Protein AF-A0A180GMS5-F1 (afdb_monomer)

Secondary structure (DSSP, 8-state):
-PPPHHHHHHHHHHHHHHHHHHHHS-GGGHHHHHTSSSHHHHHHHHHHHHHHTSHHHHHHHHHHHHT--PPTTS-HHHHHHHHHHHHHHHHHHHTT-GGG---HHHHHHHHHHHTTT-GGGHHHHHHGGG-SS--HHHHHHHHHHHHHHHHHHHHHHHHT-----

Organism: Puccinia triticina (isolate 1-1 / race 1 (BBBD)) (NCBI:txid630390)

pLDDT: mean 81.75, std 14.52, range [41.09, 96.56]

Radius of gyration: 25.13 Å; Cα contacts (8 Å, |Δi|>4): 110; chains: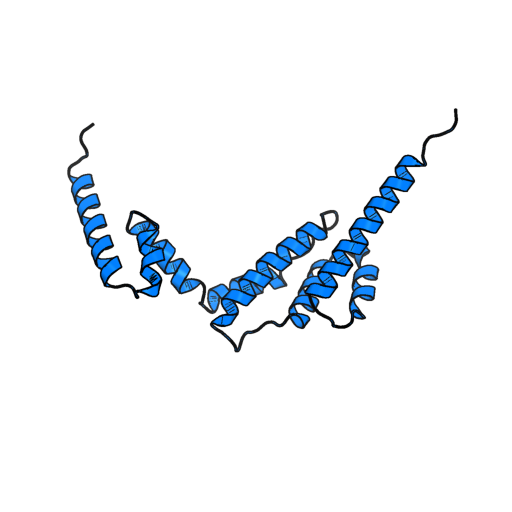 1; bounding box: 62×48×61 Å

Mean predicted aligned error: 11.85 Å

Solvent-accessible surface area (backbone atoms only — not comparable to full-atom values): 9535 Å² total; per-residue (Å²): 135,81,82,53,75,65,55,58,54,49,51,52,50,40,53,55,51,36,57,52,47,68,72,71,52,58,77,90,47,46,70,51,42,69,74,44,98,46,46,70,61,21,53,51,46,42,51,47,64,68,38,52,66,31,71,65,48,44,47,53,40,48,50,52,50,70,66,44,63,62,59,84,94,57,62,65,60,59,49,50,52,51,48,51,53,45,49,52,55,38,55,63,35,28,70,83,36,73,92,68,62,77,56,49,46,59,46,27,53,42,57,58,55,19,42,72,85,38,74,89,47,49,66,60,56,56,63,57,68,75,40,83,72,64,26,32,70,56,50,53,52,52,57,46,53,56,52,58,54,50,55,53,52,54,53,53,59,62,67,71,69,67,81,94,124

Structure (mmCIF, N/CA/C/O backbone):
data_AF-A0A180GMS5-F1
#
_entry.id   AF-A0A180GMS5-F1
#
loop_
_atom_site.group_PDB
_atom_site.id
_atom_site.type_symbol
_atom_site.label_atom_id
_atom_site.label_alt_id
_atom_site.label_comp_id
_atom_site.label_asym_id
_atom_site.label_entity_id
_atom_site.label_seq_id
_atom_site.pdbx_PDB_ins_code
_atom_site.Cartn_x
_atom_site.Cartn_y
_atom_site.Cartn_z
_atom_site.occupancy
_atom_site.B_iso_or_equiv
_atom_site.auth_seq_id
_atom_site.auth_comp_id
_atom_site.auth_asym_id
_atom_site.auth_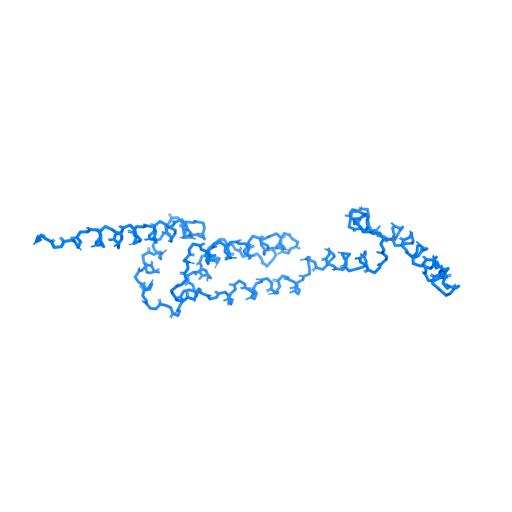atom_id
_atom_site.pdbx_PDB_model_num
ATOM 1 N N . MET A 1 1 ? 11.652 31.826 -34.706 1.00 43.84 1 MET A N 1
ATOM 2 C CA . MET A 1 1 ? 12.865 31.531 -33.908 1.00 43.84 1 MET A CA 1
ATOM 3 C C . MET A 1 1 ? 13.483 30.261 -34.466 1.00 43.84 1 MET A C 1
ATOM 5 O O . MET A 1 1 ? 12.765 29.282 -34.605 1.00 43.84 1 MET A O 1
ATOM 9 N N . ALA A 1 2 ? 14.742 30.302 -34.907 1.00 51.62 2 ALA A N 1
ATOM 10 C CA . ALA A 1 2 ? 15.414 29.146 -35.498 1.00 51.62 2 ALA A CA 1
ATOM 11 C C . ALA A 1 2 ? 16.088 28.316 -34.395 1.00 51.62 2 ALA A C 1
ATOM 13 O O . ALA A 1 2 ? 16.938 28.848 -33.683 1.00 51.62 2 ALA A O 1
ATOM 14 N N . ASP A 1 3 ? 15.718 27.038 -34.271 1.00 55.38 3 ASP A N 1
ATOM 15 C CA . ASP A 1 3 ? 16.376 26.085 -33.363 1.00 55.38 3 ASP A CA 1
ATOM 16 C C . ASP A 1 3 ? 17.888 26.058 -33.626 1.00 55.38 3 ASP A C 1
ATOM 18 O O . ASP A 1 3 ? 18.340 25.833 -34.759 1.00 55.38 3 ASP A O 1
ATOM 22 N N . LEU A 1 4 ? 18.673 26.263 -32.567 1.00 59.66 4 LEU A N 1
ATOM 23 C CA . LEU A 1 4 ? 20.132 26.293 -32.619 1.00 59.66 4 LEU A CA 1
ATOM 24 C C . LEU A 1 4 ? 20.685 24.929 -33.094 1.00 59.66 4 LEU A C 1
ATOM 26 O O . LEU A 1 4 ? 20.179 23.878 -32.696 1.00 59.66 4 LEU A O 1
ATOM 30 N N . PRO A 1 5 ? 21.779 24.882 -33.880 1.00 68.75 5 PRO A N 1
ATOM 31 C CA . PRO A 1 5 ? 22.338 23.640 -34.443 1.00 68.75 5 PRO A CA 1
ATOM 32 C C . PRO A 1 5 ? 22.627 22.532 -33.416 1.00 68.75 5 PRO A C 1
ATOM 34 O O . PRO A 1 5 ? 22.549 21.340 -33.724 1.00 68.75 5 PRO A O 1
ATOM 37 N N . LYS A 1 6 ? 22.950 22.921 -32.177 1.00 68.00 6 LYS A N 1
ATOM 38 C CA . LYS A 1 6 ? 23.173 21.995 -31.060 1.00 68.00 6 LYS A CA 1
ATOM 39 C C . LYS A 1 6 ? 21.883 21.271 -30.667 1.00 68.00 6 LYS A C 1
ATOM 41 O O . LYS A 1 6 ? 21.914 20.060 -30.477 1.00 68.00 6 LYS A O 1
ATOM 46 N N . GLU A 1 7 ? 20.759 21.975 -30.630 1.00 72.12 7 GLU A N 1
ATOM 47 C CA . GLU A 1 7 ? 19.451 21.435 -30.257 1.00 72.12 7 GLU A CA 1
ATOM 48 C C . GLU A 1 7 ? 18.978 20.360 -31.242 1.00 72.12 7 GLU A C 1
ATOM 50 O O . GLU A 1 7 ? 18.613 19.258 -30.835 1.00 72.12 7 GLU A O 1
ATOM 55 N N . LYS A 1 8 ? 19.124 20.604 -32.552 1.00 75.44 8 LYS A N 1
ATOM 56 C CA . LYS A 1 8 ? 18.831 19.601 -33.593 1.00 75.44 8 LYS A CA 1
ATOM 57 C C . LYS A 1 8 ? 19.686 18.338 -33.448 1.00 75.44 8 LYS A C 1
ATOM 59 O O . LYS A 1 8 ? 19.183 17.224 -33.602 1.00 75.44 8 LYS A O 1
ATOM 64 N N . LYS A 1 9 ? 20.975 18.490 -33.119 1.00 79.56 9 LYS A N 1
ATOM 65 C CA . LYS A 1 9 ? 21.890 17.358 -32.885 1.00 79.56 9 LYS A CA 1
ATOM 66 C C . LYS A 1 9 ? 21.484 16.550 -31.648 1.00 79.56 9 LYS A C 1
ATOM 68 O O . LYS A 1 9 ? 21.545 15.322 -31.687 1.00 79.56 9 LYS A O 1
ATOM 73 N N . PHE A 1 10 ? 21.051 17.219 -30.579 1.00 76.19 10 PHE A N 1
ATOM 74 C CA . PHE A 1 10 ? 20.542 16.570 -29.368 1.00 76.19 10 PHE A CA 1
ATOM 75 C C . PHE A 1 10 ? 19.214 15.842 -29.605 1.00 76.19 10 PHE A C 1
ATOM 77 O O . PHE A 1 10 ? 19.091 14.683 -29.207 1.00 76.19 10 PHE A O 1
ATOM 84 N N . ARG A 1 11 ? 18.259 16.448 -30.324 1.00 77.69 11 ARG A N 1
ATOM 85 C CA . ARG A 1 11 ? 16.991 15.791 -30.689 1.00 77.69 11 ARG A CA 1
ATOM 86 C C . ARG A 1 11 ? 17.221 14.533 -31.529 1.00 77.69 11 ARG A C 1
ATOM 88 O O . ARG A 1 11 ? 16.668 13.485 -31.216 1.00 77.69 11 ARG A O 1
ATOM 95 N N . LYS A 1 12 ? 18.115 14.596 -32.526 1.00 81.94 12 LYS A N 1
ATOM 96 C CA . LYS A 1 12 ? 18.482 13.425 -33.343 1.00 81.94 12 LYS A CA 1
ATOM 97 C C . LYS A 1 12 ? 19.108 12.303 -32.509 1.00 81.94 12 LYS A C 1
ATOM 99 O O . LYS A 1 12 ? 18.745 11.147 -32.681 1.00 81.94 12 LYS A O 1
ATOM 104 N N . LYS A 1 13 ? 20.027 12.631 -31.591 1.00 82.25 13 LYS A N 1
ATOM 105 C CA . LYS A 1 13 ? 20.600 11.633 -30.672 1.00 82.25 13 LYS A CA 1
ATOM 106 C C . LYS A 1 13 ? 19.522 10.990 -29.799 1.00 82.25 13 LYS A C 1
ATOM 108 O O . LYS A 1 13 ? 19.498 9.776 -29.700 1.00 82.25 13 LYS A O 1
ATOM 113 N N . THR A 1 14 ? 18.626 11.793 -29.232 1.00 78.31 14 THR A N 1
ATOM 114 C CA . THR A 1 14 ? 17.530 11.318 -28.371 1.00 78.31 14 THR A CA 1
ATOM 115 C C . THR A 1 14 ? 16.603 10.362 -29.118 1.00 78.31 14 THR A C 1
ATOM 117 O O . THR A 1 14 ? 16.304 9.289 -28.607 1.00 78.31 14 THR A O 1
ATOM 120 N N . SER A 1 15 ? 16.212 10.713 -30.346 1.00 80.00 15 SER A N 1
ATOM 121 C CA . SER A 1 15 ? 15.394 9.853 -31.207 1.00 80.00 15 SER A CA 1
ATOM 122 C C . SER A 1 15 ? 16.100 8.534 -31.535 1.00 80.00 15 SER A C 1
ATOM 124 O O . SER A 1 15 ? 15.499 7.478 -31.375 1.00 80.00 15 SER A O 1
ATOM 126 N N . ASN A 1 16 ? 17.388 8.569 -31.893 1.00 83.31 16 ASN A N 1
ATOM 127 C CA . ASN A 1 16 ? 18.154 7.349 -32.161 1.00 83.31 16 ASN A CA 1
ATOM 128 C C . ASN A 1 16 ? 18.260 6.438 -30.927 1.00 83.31 16 ASN A C 1
ATOM 130 O O . ASN A 1 16 ? 18.119 5.224 -31.049 1.00 83.31 16 ASN A O 1
ATOM 134 N N . THR A 1 17 ? 18.524 7.002 -29.743 1.00 83.44 17 THR A N 1
ATOM 135 C CA . THR A 1 17 ? 18.607 6.214 -28.506 1.00 83.44 17 THR A CA 1
ATOM 136 C C . THR A 1 17 ? 17.250 5.622 -28.130 1.00 83.44 17 THR A C 1
ATOM 138 O O . THR A 1 17 ? 17.198 4.492 -27.663 1.00 83.44 17 THR A O 1
ATOM 141 N N . TYR A 1 18 ? 16.156 6.349 -28.370 1.00 77.50 18 TYR A N 1
ATOM 142 C CA . TYR A 1 18 ? 14.800 5.858 -28.133 1.00 77.50 18 TYR A CA 1
ATOM 143 C C . TYR A 1 18 ? 14.471 4.643 -29.014 1.00 77.50 18 TYR A C 1
ATOM 145 O O . TYR A 1 18 ? 14.039 3.618 -28.501 1.00 77.50 18 TYR A O 1
ATOM 153 N N . THR A 1 19 ? 14.797 4.692 -30.309 1.00 80.44 19 THR A N 1
ATOM 154 C CA . THR A 1 19 ? 14.633 3.537 -31.209 1.00 80.44 19 THR A CA 1
ATOM 155 C C . THR A 1 19 ? 15.483 2.338 -30.781 1.00 80.44 19 THR A C 1
ATOM 157 O O . THR A 1 19 ? 15.028 1.202 -30.843 1.00 80.44 19 THR A O 1
ATOM 160 N N . LEU A 1 20 ? 16.720 2.561 -30.319 1.00 83.94 20 LEU A N 1
ATOM 161 C CA . LEU A 1 20 ? 17.550 1.475 -29.783 1.00 83.94 20 LEU A CA 1
ATOM 162 C C . LEU A 1 20 ? 16.966 0.886 -28.493 1.00 83.94 20 LEU A C 1
ATOM 164 O O . LEU A 1 20 ? 17.026 -0.323 -28.301 1.00 83.94 20 LEU A O 1
ATOM 168 N N . LEU A 1 21 ? 16.385 1.721 -27.630 1.00 81.38 21 LEU A N 1
ATOM 169 C CA . LEU A 1 21 ? 15.734 1.277 -26.401 1.00 81.38 21 LEU A CA 1
ATOM 170 C C . LEU A 1 21 ? 14.554 0.344 -26.703 1.00 81.38 21 LEU A C 1
ATOM 172 O O . LEU A 1 21 ? 14.486 -0.730 -26.114 1.00 81.38 21 LEU A O 1
ATOM 176 N N . GLU A 1 22 ? 13.687 0.702 -27.657 1.00 77.69 22 GLU A N 1
ATOM 177 C CA . GLU A 1 22 ? 12.570 -0.150 -28.102 1.00 77.69 22 GLU A CA 1
ATOM 178 C C . GLU A 1 22 ? 13.039 -1.526 -28.601 1.00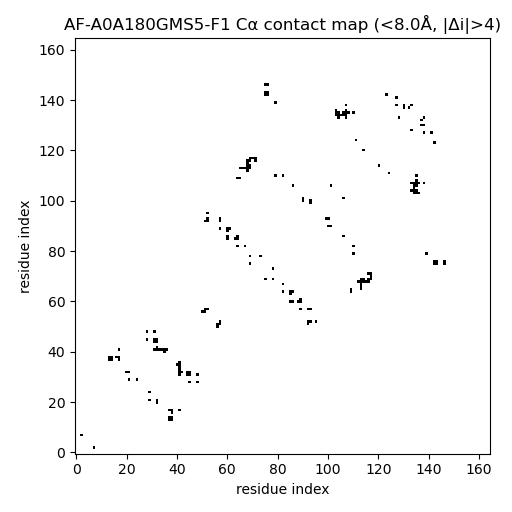 77.69 22 GLU A C 1
ATOM 180 O O . GLU A 1 22 ? 12.375 -2.528 -28.357 1.00 77.69 22 GLU A O 1
ATOM 185 N N . LEU A 1 23 ? 14.204 -1.601 -29.252 1.00 82.88 23 LEU A N 1
ATOM 186 C CA . LEU A 1 23 ? 14.769 -2.864 -29.745 1.00 82.88 23 LEU A CA 1
ATOM 187 C C . LEU A 1 23 ? 15.410 -3.726 -28.648 1.00 82.88 23 LEU A C 1
ATOM 189 O O . LEU A 1 23 ? 15.582 -4.928 -28.843 1.00 82.88 23 LEU A O 1
ATOM 193 N N . CYS A 1 24 ? 15.808 -3.126 -27.523 1.00 82.44 24 CYS A N 1
ATOM 194 C CA . CYS A 1 24 ? 16.555 -3.807 -26.464 1.00 82.44 24 CYS A CA 1
ATOM 195 C C . CYS A 1 24 ? 15.697 -4.251 -25.272 1.00 82.44 24 CYS A C 1
ATOM 197 O O . CYS A 1 24 ? 16.163 -5.068 -24.477 1.00 82.44 24 CYS A O 1
ATOM 199 N N . VAL A 1 25 ? 14.486 -3.717 -25.105 1.00 84.69 25 VAL A N 1
ATOM 200 C CA . VAL A 1 25 ? 13.593 -4.105 -24.001 1.00 84.69 25 VAL A CA 1
ATOM 201 C C . VAL A 1 25 ? 12.786 -5.364 -24.340 1.00 84.69 25 VAL A C 1
ATOM 203 O O . VAL A 1 25 ? 12.505 -5.644 -25.505 1.00 84.69 25 VAL A O 1
ATOM 206 N N . SER A 1 26 ? 12.408 -6.135 -23.312 1.00 83.38 26 SER A N 1
ATOM 207 C CA . SER A 1 26 ? 11.474 -7.261 -23.477 1.00 83.38 26 SER A CA 1
ATOM 208 C C . SER A 1 26 ? 10.135 -6.767 -24.030 1.00 83.38 26 SER A C 1
ATOM 210 O O . SER A 1 26 ? 9.717 -5.651 -23.714 1.00 83.38 26 SER A O 1
ATOM 212 N N . ALA A 1 27 ? 9.438 -7.614 -24.791 1.00 85.38 27 ALA A N 1
ATOM 213 C CA . ALA A 1 27 ? 8.149 -7.274 -25.393 1.00 85.38 27 ALA A CA 1
ATOM 214 C C . ALA A 1 27 ? 7.107 -6.807 -24.363 1.00 85.38 27 ALA A C 1
ATOM 216 O O . ALA A 1 27 ? 6.331 -5.891 -24.633 1.00 85.38 27 ALA A O 1
ATOM 217 N N . ASP A 1 28 ? 7.160 -7.359 -23.151 1.00 83.81 28 ASP A N 1
ATOM 218 C CA . ASP A 1 28 ? 6.266 -7.001 -22.044 1.00 83.81 28 ASP A CA 1
ATOM 219 C C . ASP A 1 28 ? 6.446 -5.546 -21.564 1.00 83.81 28 ASP A C 1
ATOM 221 O O . ASP A 1 28 ? 5.572 -4.992 -20.900 1.00 83.81 28 ASP A O 1
ATOM 225 N N . LEU A 1 29 ? 7.569 -4.904 -21.908 1.00 86.56 29 LEU A N 1
ATOM 226 C CA . LEU A 1 29 ? 7.894 -3.522 -21.545 1.00 86.56 29 LEU A CA 1
ATOM 227 C C . LEU A 1 29 ? 7.694 -2.531 -22.702 1.00 86.56 29 LEU A C 1
ATOM 229 O O . LEU A 1 29 ? 7.842 -1.327 -22.491 1.00 86.56 29 LEU A O 1
ATOM 233 N N . TYR A 1 30 ? 7.313 -2.988 -23.903 1.00 88.56 30 TYR A N 1
ATOM 234 C CA . TYR A 1 30 ? 6.991 -2.089 -25.020 1.00 88.56 30 TYR A CA 1
ATOM 235 C C . TYR A 1 30 ? 5.916 -1.054 -24.670 1.00 88.56 30 TYR A C 1
ATOM 237 O O . TYR A 1 30 ? 6.146 0.121 -24.963 1.00 88.56 30 TYR A O 1
ATOM 245 N N . PRO A 1 31 ? 4.809 -1.407 -23.980 1.00 89.56 31 PRO A N 1
ATOM 246 C CA . PRO A 1 31 ? 3.806 -0.414 -23.600 1.00 89.56 31 PRO A CA 1
ATOM 247 C C . PRO A 1 31 ? 4.365 0.694 -22.697 1.00 89.56 31 PRO A C 1
ATOM 249 O O . PRO A 1 31 ? 3.932 1.837 -22.799 1.00 89.56 31 PRO A O 1
ATOM 252 N N . VAL A 1 32 ? 5.346 0.374 -21.842 1.00 87.44 32 VAL A N 1
ATOM 253 C CA . VAL A 1 32 ? 5.993 1.338 -20.934 1.00 87.44 32 VAL A CA 1
ATOM 254 C C . VAL A 1 32 ? 6.835 2.339 -21.724 1.00 87.44 32 VAL A C 1
ATOM 256 O O . VAL A 1 32 ? 6.751 3.539 -21.489 1.00 87.44 32 VAL A O 1
ATOM 259 N N . VAL A 1 33 ? 7.617 1.863 -22.697 1.00 87.19 33 VAL A N 1
ATOM 260 C CA . VAL A 1 33 ? 8.463 2.734 -23.532 1.00 87.19 33 VAL A CA 1
ATOM 261 C C . VAL A 1 33 ? 7.617 3.610 -24.454 1.00 87.19 33 VAL A C 1
ATOM 263 O O . VAL A 1 33 ? 7.872 4.809 -24.563 1.00 87.19 33 VAL A O 1
ATOM 266 N N . GLN A 1 34 ? 6.589 3.030 -25.078 1.00 88.19 34 GLN A N 1
ATOM 267 C CA . GLN A 1 34 ? 5.738 3.691 -26.075 1.00 88.19 34 GLN A CA 1
ATOM 268 C C . GLN A 1 34 ? 4.767 4.724 -25.482 1.00 88.19 34 GLN A C 1
ATOM 270 O O . GLN A 1 34 ? 4.228 5.548 -26.220 1.00 88.19 34 GLN A O 1
ATOM 275 N N . ALA A 1 35 ? 4.544 4.713 -24.164 1.00 90.19 35 ALA A N 1
ATOM 276 C CA . ALA A 1 35 ? 3.671 5.672 -23.485 1.00 90.19 35 ALA A CA 1
ATOM 277 C C . ALA A 1 35 ? 4.215 7.114 -23.489 1.00 90.19 35 ALA A C 1
ATOM 279 O O . ALA A 1 35 ? 3.460 8.063 -23.270 1.00 90.19 35 ALA A O 1
ATOM 280 N N . VAL A 1 36 ? 5.513 7.297 -23.750 1.00 89.69 36 VAL A N 1
ATOM 281 C CA . VAL A 1 36 ? 6.200 8.593 -23.692 1.00 89.69 36 VAL A CA 1
ATOM 282 C C . VAL A 1 36 ? 7.035 8.836 -24.945 1.00 89.69 36 VAL A C 1
ATOM 284 O O . VAL A 1 36 ? 7.546 7.914 -25.563 1.00 89.69 36 VAL A O 1
ATOM 287 N N . ASN A 1 37 ? 7.212 10.101 -25.329 1.00 85.25 37 ASN A N 1
ATOM 288 C CA . ASN A 1 37 ? 7.832 10.483 -26.606 1.00 85.25 37 ASN A CA 1
ATOM 289 C C . ASN A 1 37 ? 9.322 10.861 -26.507 1.00 85.25 37 ASN A C 1
ATOM 291 O O . ASN A 1 37 ? 9.886 11.423 -27.452 1.00 85.25 37 ASN A O 1
ATOM 295 N N . ASN A 1 38 ? 9.964 10.618 -25.362 1.00 84.19 38 ASN A N 1
ATOM 296 C CA . ASN A 1 38 ? 11.365 10.958 -25.156 1.00 84.19 38 ASN A CA 1
ATOM 297 C C . ASN A 1 38 ? 12.106 9.898 -24.333 1.00 84.19 38 ASN A C 1
ATOM 299 O O . ASN A 1 38 ? 11.543 9.224 -23.475 1.00 84.19 38 ASN A O 1
ATOM 303 N N . PHE A 1 39 ? 13.409 9.786 -24.591 1.00 81.12 39 PHE A N 1
ATOM 304 C CA . PHE A 1 39 ? 14.273 8.774 -23.983 1.00 81.12 39 PHE A CA 1
ATOM 305 C C . PHE A 1 39 ? 14.403 8.902 -22.458 1.00 81.12 39 PHE A C 1
ATOM 307 O O . PHE A 1 39 ? 14.475 7.893 -21.765 1.00 81.12 39 PHE A O 1
ATOM 314 N N . SER A 1 40 ? 14.451 10.130 -21.931 1.00 84.19 40 SER A N 1
ATOM 315 C CA . SER A 1 40 ? 14.634 10.359 -20.493 1.00 84.19 40 SER A CA 1
ATOM 316 C C . SER A 1 40 ? 13.459 9.806 -19.696 1.00 84.19 40 SER A C 1
ATOM 318 O O . SER A 1 40 ? 13.667 9.096 -18.715 1.00 84.19 40 SER A O 1
ATOM 320 N N . ASP A 1 41 ? 12.236 10.127 -20.107 1.00 87.44 41 ASP A N 1
ATOM 321 C CA . ASP A 1 41 ? 11.044 9.664 -19.402 1.00 87.44 41 ASP A CA 1
ATOM 322 C C . ASP A 1 41 ? 10.816 8.166 -19.633 1.00 87.44 41 ASP A C 1
ATOM 324 O O . ASP A 1 41 ? 10.550 7.458 -18.669 1.00 87.44 41 ASP A O 1
ATOM 328 N N . ALA A 1 42 ? 11.110 7.640 -20.831 1.00 88.06 42 ALA A N 1
ATOM 329 C CA . ALA A 1 42 ? 11.053 6.196 -21.085 1.00 88.06 42 ALA A CA 1
ATOM 330 C C . ALA A 1 42 ? 11.979 5.406 -20.150 1.00 88.06 42 ALA A C 1
ATOM 332 O O . ALA A 1 42 ? 11.600 4.366 -19.619 1.00 88.06 42 ALA A O 1
ATOM 333 N N . MET A 1 43 ? 13.191 5.911 -19.903 1.00 87.56 43 MET A N 1
ATOM 334 C CA . MET A 1 43 ? 14.124 5.292 -18.960 1.00 87.56 43 MET A CA 1
ATOM 335 C C . MET A 1 43 ? 13.635 5.362 -17.509 1.00 87.56 43 MET A C 1
ATOM 337 O O . MET A 1 43 ? 13.854 4.410 -16.760 1.00 87.56 43 MET A O 1
ATOM 341 N N . LYS A 1 44 ? 12.980 6.457 -17.095 1.00 86.75 44 LYS A N 1
ATOM 342 C CA . LYS A 1 44 ? 12.386 6.563 -15.750 1.00 86.75 44 LYS A CA 1
ATOM 343 C C . LYS A 1 44 ? 11.239 5.574 -15.579 1.00 86.75 44 LYS A C 1
ATOM 345 O O . LYS A 1 44 ? 11.203 4.869 -14.574 1.00 86.75 44 LYS A O 1
ATOM 350 N N . ASP A 1 45 ? 10.356 5.494 -16.566 1.00 88.50 45 ASP A N 1
ATOM 351 C CA . ASP A 1 45 ? 9.174 4.639 -16.519 1.00 88.50 45 ASP A CA 1
ATOM 352 C C . ASP A 1 45 ? 9.566 3.160 -16.585 1.00 88.50 45 ASP A C 1
ATOM 354 O O . ASP A 1 45 ? 9.041 2.348 -15.826 1.00 88.50 45 ASP A O 1
ATOM 358 N N . LEU A 1 46 ? 10.577 2.808 -17.388 1.00 87.38 46 LEU A N 1
ATOM 359 C CA . LEU A 1 46 ? 11.189 1.476 -17.371 1.00 87.38 46 LEU A CA 1
ATOM 360 C C . LEU A 1 46 ? 11.818 1.145 -16.020 1.00 87.38 46 LEU A C 1
ATOM 362 O O . LEU A 1 46 ? 11.613 0.052 -15.501 1.00 87.38 46 LEU A O 1
ATOM 366 N N . ALA A 1 47 ? 12.591 2.066 -15.440 1.00 83.00 47 ALA A N 1
ATOM 367 C CA . ALA A 1 47 ? 13.192 1.849 -14.128 1.00 83.00 47 ALA A CA 1
ATOM 368 C C . ALA A 1 47 ? 12.119 1.647 -13.047 1.00 83.00 47 ALA A C 1
ATOM 370 O O . ALA A 1 47 ? 12.289 0.801 -12.170 1.00 83.00 47 ALA A O 1
ATOM 371 N N . ALA A 1 48 ? 11.002 2.376 -13.132 1.00 81.94 48 ALA A N 1
ATOM 372 C CA . ALA A 1 48 ? 9.854 2.189 -12.257 1.00 81.94 48 ALA A CA 1
ATOM 373 C C . ALA A 1 48 ? 9.190 0.821 -12.479 1.00 81.94 48 ALA A C 1
ATOM 375 O O . ALA A 1 48 ? 9.042 0.065 -11.523 1.00 81.94 48 ALA A O 1
ATOM 376 N N . ALA A 1 49 ? 8.872 0.462 -13.725 1.00 82.38 49 ALA A N 1
ATOM 377 C CA . ALA A 1 49 ? 8.225 -0.803 -14.071 1.00 82.38 49 ALA A CA 1
ATOM 378 C C . ALA A 1 49 ? 9.072 -2.025 -13.674 1.00 82.38 49 ALA A C 1
ATOM 380 O O . ALA A 1 49 ? 8.572 -2.957 -13.048 1.00 82.38 49 ALA A O 1
ATOM 381 N N . CYS A 1 50 ? 10.375 -1.998 -13.965 1.00 80.00 50 CYS A N 1
ATOM 382 C CA . CYS A 1 50 ? 11.311 -3.051 -13.572 1.00 80.00 50 CYS A CA 1
ATOM 383 C C . CYS A 1 50 ? 11.577 -3.064 -12.057 1.00 80.00 50 CYS A C 1
ATOM 385 O O . CYS A 1 50 ? 11.876 -4.111 -11.483 1.00 80.00 50 CYS A O 1
ATOM 387 N N . GLY A 1 51 ? 11.503 -1.901 -11.404 1.00 78.25 51 GLY A N 1
ATOM 388 C CA . GLY A 1 51 ? 11.767 -1.736 -9.978 1.00 78.25 51 GLY A CA 1
ATOM 389 C C . GLY A 1 51 ? 10.579 -2.060 -9.072 1.00 78.25 51 GLY A C 1
ATOM 390 O O . GLY A 1 51 ? 10.801 -2.371 -7.902 1.00 78.25 51 GLY A O 1
ATOM 391 N N . GLU A 1 52 ? 9.345 -2.020 -9.582 1.00 74.06 52 GLU A N 1
ATOM 392 C CA . GLU A 1 52 ? 8.108 -2.244 -8.812 1.00 74.06 52 GLU A CA 1
ATOM 393 C C . GLU A 1 52 ? 8.090 -3.628 -8.149 1.00 74.06 52 GLU A C 1
ATOM 395 O O . GLU A 1 52 ? 7.658 -3.779 -7.008 1.00 74.06 52 GLU A O 1
ATOM 400 N N . GLY A 1 53 ? 8.657 -4.624 -8.834 1.00 70.75 53 GLY A N 1
ATOM 401 C CA . GLY A 1 53 ? 8.867 -5.970 -8.313 1.00 70.75 53 GLY A CA 1
ATOM 402 C C . GLY A 1 53 ? 10.187 -6.160 -7.563 1.00 70.75 53 GLY A C 1
ATOM 403 O O . GLY A 1 53 ? 10.595 -7.298 -7.381 1.00 70.75 53 GLY A O 1
ATOM 404 N N . SER A 1 54 ? 10.917 -5.118 -7.163 1.00 83.31 54 SER A N 1
ATOM 405 C CA . SER A 1 54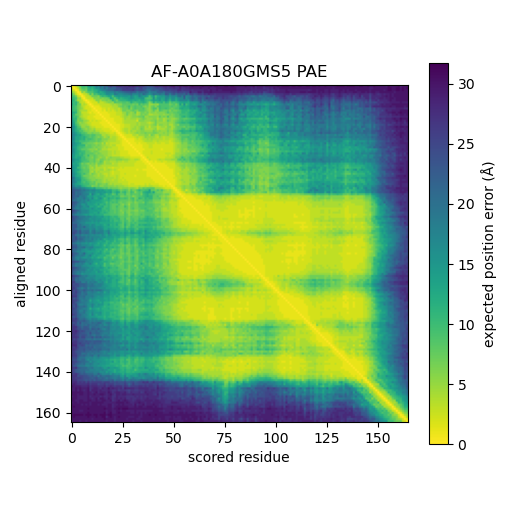 ? 12.146 -5.286 -6.372 1.00 83.31 54 SER A CA 1
ATOM 406 C C . SER A 1 54 ? 11.837 -5.489 -4.885 1.00 83.31 54 SER A C 1
ATOM 408 O O . SER A 1 54 ? 10.893 -4.913 -4.346 1.00 83.31 54 SER A O 1
ATOM 410 N N . LEU A 1 55 ? 12.685 -6.249 -4.182 1.00 86.38 55 LEU A N 1
ATOM 411 C CA . LEU A 1 55 ? 12.570 -6.412 -2.725 1.00 86.38 55 LEU A CA 1
ATOM 412 C C . LEU A 1 55 ? 12.709 -5.083 -1.968 1.00 86.38 55 LEU A C 1
ATOM 414 O O . LEU A 1 55 ? 12.120 -4.929 -0.904 1.00 86.38 55 LEU A O 1
ATOM 418 N N . ILE A 1 56 ? 13.449 -4.115 -2.522 1.00 87.31 56 ILE A N 1
ATOM 419 C CA . ILE A 1 56 ? 13.576 -2.770 -1.944 1.00 87.31 56 ILE A CA 1
ATOM 420 C C . ILE A 1 56 ? 12.218 -2.063 -1.978 1.00 87.31 56 ILE A C 1
ATOM 422 O O . ILE A 1 56 ? 11.738 -1.626 -0.938 1.00 87.31 56 ILE A O 1
ATOM 426 N N . LYS A 1 57 ? 11.551 -2.023 -3.140 1.00 87.25 57 LYS A N 1
ATOM 427 C CA . LYS A 1 57 ? 10.214 -1.419 -3.265 1.00 87.25 57 LYS A CA 1
ATOM 428 C C . LYS A 1 57 ? 9.157 -2.153 -2.455 1.00 87.25 57 LYS A C 1
ATOM 430 O O . LYS A 1 57 ? 8.275 -1.517 -1.880 1.00 87.25 57 LYS A O 1
ATOM 435 N N . LEU A 1 58 ? 9.256 -3.476 -2.371 1.00 90.38 58 LEU A N 1
ATOM 436 C CA . LEU A 1 58 ? 8.415 -4.262 -1.480 1.00 90.38 58 LEU A CA 1
ATOM 437 C C . LEU A 1 58 ? 8.626 -3.853 -0.011 1.00 90.38 58 LEU A C 1
ATOM 439 O O . LEU A 1 58 ? 7.654 -3.647 0.715 1.00 90.38 58 LEU A O 1
ATOM 443 N N . GLY A 1 59 ? 9.885 -3.689 0.403 1.00 91.56 59 GLY A N 1
ATOM 444 C CA . GLY A 1 59 ? 10.266 -3.190 1.722 1.00 91.56 59 GLY A CA 1
ATOM 445 C C . GLY A 1 59 ? 9.725 -1.789 2.004 1.00 91.56 59 GLY A C 1
ATOM 446 O O . GLY A 1 59 ? 9.158 -1.577 3.071 1.00 91.56 59 GLY A O 1
ATOM 447 N N . ASP A 1 60 ? 9.809 -0.865 1.041 1.00 92.88 60 ASP A N 1
ATOM 448 C CA . ASP A 1 60 ? 9.250 0.490 1.157 1.00 92.88 60 ASP A CA 1
ATOM 449 C C . ASP A 1 60 ? 7.731 0.452 1.407 1.00 92.88 60 ASP A C 1
ATOM 451 O O . ASP A 1 60 ? 7.219 1.144 2.290 1.00 92.88 60 ASP A O 1
ATOM 455 N N . LYS A 1 61 ? 6.996 -0.384 0.657 1.00 92.88 61 LYS A N 1
ATOM 456 C CA . LYS A 1 61 ? 5.540 -0.553 0.819 1.00 92.88 61 LYS A CA 1
ATOM 457 C C . LYS A 1 61 ? 5.191 -1.172 2.172 1.00 92.88 61 LYS A C 1
ATOM 459 O O . LYS A 1 61 ? 4.255 -0.715 2.825 1.00 92.88 61 LYS A O 1
ATOM 464 N N . LEU A 1 62 ? 5.951 -2.178 2.609 1.00 94.69 62 LEU A N 1
ATOM 465 C CA . LEU A 1 62 ? 5.782 -2.783 3.929 1.00 94.69 62 LEU A CA 1
ATOM 466 C C . LEU A 1 62 ? 6.037 -1.761 5.039 1.00 94.69 62 LEU A C 1
ATOM 468 O O . LEU A 1 62 ? 5.226 -1.631 5.951 1.00 94.69 62 LEU A O 1
ATOM 472 N N . TYR A 1 63 ? 7.128 -1.002 4.935 1.00 95.69 63 TYR A N 1
ATOM 473 C CA . TYR A 1 63 ? 7.471 0.054 5.879 1.00 95.69 63 TYR A CA 1
ATOM 474 C C . TYR A 1 63 ? 6.358 1.103 5.975 1.00 95.69 63 TYR A C 1
ATOM 476 O O . TYR A 1 63 ? 5.966 1.476 7.080 1.00 95.69 63 TYR A O 1
ATOM 484 N N . ALA A 1 64 ? 5.820 1.540 4.832 1.00 96.19 64 ALA A N 1
ATOM 485 C CA . ALA A 1 64 ? 4.708 2.483 4.777 1.00 96.19 64 ALA A CA 1
ATOM 486 C C . ALA A 1 64 ? 3.438 1.929 5.439 1.00 96.19 64 ALA A C 1
ATOM 488 O O . ALA A 1 64 ? 2.732 2.680 6.104 1.00 96.19 64 ALA A O 1
ATOM 489 N N . LEU A 1 65 ? 3.165 0.628 5.289 1.00 95.81 65 LEU A N 1
ATOM 490 C CA . LEU A 1 65 ? 2.015 -0.027 5.911 1.00 95.81 65 LEU A CA 1
ATOM 491 C C . LEU A 1 65 ? 2.150 -0.086 7.442 1.00 95.81 65 LEU A C 1
ATOM 493 O O . LEU A 1 65 ? 1.229 0.310 8.147 1.00 95.81 65 LEU A O 1
ATOM 497 N N . ILE A 1 66 ? 3.300 -0.535 7.963 1.00 95.56 66 ILE A N 1
ATOM 498 C CA . ILE A 1 66 ? 3.514 -0.708 9.416 1.00 95.56 66 ILE A CA 1
ATOM 499 C C . ILE A 1 66 ? 3.702 0.616 10.174 1.00 95.56 66 ILE A C 1
ATOM 501 O O . ILE A 1 66 ? 3.501 0.650 11.386 1.00 95.56 66 ILE A O 1
ATOM 505 N N . HIS A 1 67 ? 4.109 1.687 9.482 1.00 95.62 67 HIS A N 1
ATOM 506 C CA . HIS A 1 67 ? 4.274 3.031 10.055 1.00 95.62 67 HIS A CA 1
ATOM 507 C C . HIS A 1 67 ? 3.104 3.966 9.743 1.00 95.62 67 HIS A C 1
ATOM 509 O O . HIS A 1 67 ? 3.162 5.151 10.085 1.00 95.62 67 HIS A O 1
ATOM 515 N N . LEU A 1 68 ? 2.045 3.470 9.101 1.00 96.56 68 LEU A N 1
ATOM 516 C CA . LEU A 1 68 ? 0.827 4.245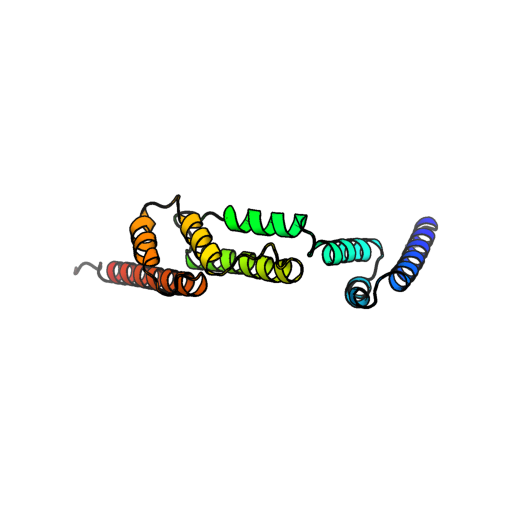 8.960 1.00 96.56 68 LEU A CA 1
ATOM 517 C C . LEU A 1 68 ? 0.173 4.352 10.340 1.00 96.56 68 LEU A C 1
ATOM 519 O O . LEU A 1 68 ? -0.348 3.369 10.852 1.00 96.56 68 LEU A O 1
ATOM 523 N N . ASN A 1 69 ? 0.208 5.543 10.933 1.00 95.56 69 ASN A N 1
ATOM 524 C CA . ASN A 1 69 ? -0.444 5.834 12.206 1.00 95.56 69 ASN A CA 1
ATOM 525 C C . ASN A 1 69 ? -1.697 6.668 11.962 1.00 95.56 69 ASN A C 1
ATOM 527 O O . ASN A 1 69 ? -1.675 7.607 11.162 1.00 95.56 69 ASN A O 1
ATOM 531 N N . TYR A 1 70 ? -2.768 6.322 12.664 1.00 93.88 70 TYR A N 1
ATOM 532 C CA . TYR A 1 70 ? -3.969 7.132 12.726 1.00 93.88 70 TYR A CA 1
ATOM 533 C C . TYR A 1 70 ? -3.671 8.431 13.475 1.00 93.88 70 TYR A C 1
ATOM 535 O O . TYR A 1 70 ? -2.923 8.447 14.457 1.00 93.88 70 TYR A O 1
ATOM 543 N N . VAL A 1 71 ? -4.253 9.525 12.992 1.00 92.38 71 VAL A N 1
ATOM 544 C CA . VAL A 1 71 ? -4.144 10.839 13.623 1.00 92.38 71 VAL A CA 1
ATOM 545 C C . VAL A 1 71 ? -5.444 11.094 14.391 1.00 92.38 71 VAL A C 1
ATOM 547 O O . VAL A 1 71 ? -6.495 11.182 13.751 1.00 92.38 71 VAL A O 1
ATOM 550 N N . PRO A 1 72 ? -5.403 11.225 15.731 1.00 89.56 72 PRO A N 1
ATOM 551 C CA . PRO A 1 72 ? -6.594 11.493 16.531 1.00 89.56 72 PRO A CA 1
ATOM 552 C C . PRO A 1 72 ? -7.370 12.715 16.028 1.00 89.56 72 PRO A C 1
ATOM 554 O O . PRO A 1 72 ? -6.777 13.744 15.697 1.00 89.56 72 PRO A O 1
ATOM 557 N N . GLY A 1 73 ? -8.697 12.596 15.971 1.00 85.38 73 GLY A N 1
ATOM 558 C CA . GLY A 1 73 ? -9.591 13.643 15.465 1.00 85.38 73 GLY A CA 1
ATOM 559 C C . GLY A 1 73 ? -9.703 13.726 13.936 1.00 85.38 73 GLY A C 1
ATOM 560 O O . GLY A 1 73 ? -10.317 14.664 13.434 1.00 85.38 73 GLY A O 1
ATOM 561 N N . THR A 1 74 ? -9.123 12.780 13.186 1.00 89.19 74 THR A N 1
ATOM 562 C CA . THR A 1 74 ? -9.329 12.657 11.730 1.00 89.19 74 THR A CA 1
ATOM 563 C C . THR A 1 74 ? -10.329 11.547 11.400 1.00 89.19 74 THR A C 1
ATOM 565 O O . THR A 1 74 ? -10.742 10.792 12.270 1.00 89.19 74 THR A O 1
ATOM 568 N N . SER A 1 75 ? -10.758 11.440 10.143 1.00 89.88 75 SER A N 1
ATOM 569 C CA . SER A 1 75 ? -11.700 10.397 9.719 1.00 89.88 75 SER A CA 1
ATOM 570 C C . SER A 1 75 ? -11.063 9.004 9.805 1.00 89.88 75 SER A C 1
ATOM 572 O O . SER A 1 75 ? -10.074 8.713 9.123 1.00 89.88 75 SER A O 1
ATOM 574 N N . ILE A 1 76 ? -11.666 8.112 10.601 1.00 90.00 76 ILE A N 1
ATOM 575 C CA . ILE A 1 76 ? -11.289 6.689 10.647 1.00 90.00 76 ILE A CA 1
ATOM 576 C C . ILE A 1 76 ? -11.453 6.061 9.258 1.00 90.00 76 ILE A C 1
ATOM 578 O O . ILE A 1 76 ? -10.574 5.333 8.798 1.00 90.00 76 ILE A O 1
ATOM 582 N N . THR A 1 77 ? -12.540 6.380 8.554 1.00 90.44 77 THR A N 1
ATOM 583 C CA . THR A 1 77 ? -12.826 5.849 7.214 1.00 90.44 77 THR A CA 1
ATOM 584 C C . THR A 1 77 ? -11.754 6.239 6.196 1.00 90.44 77 THR A C 1
ATOM 586 O O . THR A 1 77 ? -11.334 5.403 5.389 1.00 90.44 77 THR A O 1
ATOM 589 N N . ASP A 1 78 ? -11.248 7.472 6.259 1.00 92.00 78 ASP A N 1
ATOM 590 C CA . ASP A 1 78 ? -10.170 7.927 5.374 1.00 92.00 78 ASP A CA 1
ATOM 591 C C . ASP A 1 78 ? -8.861 7.199 5.689 1.00 92.00 78 ASP A C 1
ATOM 593 O O . ASP A 1 78 ? -8.135 6.776 4.784 1.00 92.00 78 ASP A O 1
ATOM 597 N N . HIS A 1 79 ? -8.573 6.998 6.977 1.00 94.19 79 HIS A N 1
ATOM 598 C CA . HIS A 1 79 ? -7.402 6.248 7.419 1.00 94.19 79 HIS A CA 1
ATOM 599 C C . HIS A 1 79 ? -7.446 4.784 6.966 1.00 94.19 79 HIS A C 1
ATOM 601 O O . HIS A 1 79 ? -6.469 4.289 6.399 1.00 94.19 79 HIS A O 1
ATOM 607 N N . ILE A 1 80 ? -8.587 4.110 7.126 1.00 94.56 80 ILE A N 1
ATOM 608 C CA . ILE A 1 80 ? -8.799 2.737 6.643 1.00 94.56 80 ILE A CA 1
ATOM 609 C C . ILE A 1 80 ? -8.667 2.664 5.118 1.00 94.56 80 ILE A C 1
ATOM 611 O O . ILE A 1 80 ? -7.993 1.771 4.605 1.00 94.56 80 ILE A O 1
ATOM 615 N N . SER A 1 81 ? -9.219 3.633 4.383 1.00 94.38 81 SER A N 1
ATOM 616 C CA . SER A 1 81 ? -9.094 3.703 2.919 1.00 94.38 81 SER A CA 1
ATOM 617 C C . SER A 1 81 ? -7.635 3.868 2.475 1.00 94.38 81 SER A C 1
ATOM 619 O O . SER A 1 81 ? -7.169 3.223 1.525 1.00 94.38 81 SER A O 1
ATOM 621 N N . LYS A 1 82 ? -6.866 4.691 3.197 1.00 96.19 82 LYS A N 1
ATOM 622 C CA . LYS A 1 82 ? -5.428 4.862 2.969 1.00 96.19 82 LYS A CA 1
ATOM 623 C C . LYS A 1 82 ? -4.652 3.580 3.275 1.00 96.19 82 LYS A C 1
ATOM 625 O O . LYS A 1 82 ? -3.808 3.182 2.469 1.00 96.19 82 LYS A O 1
ATOM 630 N N . PHE A 1 83 ? -4.963 2.909 4.384 1.00 96.56 83 PHE A N 1
ATOM 631 C CA . PHE A 1 83 ? -4.386 1.610 4.730 1.00 96.56 83 PHE A CA 1
ATOM 632 C C . PHE A 1 83 ? -4.666 0.577 3.628 1.00 96.56 83 PHE A C 1
ATOM 634 O O . PHE A 1 83 ? -3.738 -0.062 3.132 1.00 96.56 83 PHE A O 1
ATOM 641 N N . GLN A 1 84 ? -5.919 0.469 3.174 1.00 95.81 84 GLN A N 1
ATOM 642 C CA . GLN A 1 84 ? -6.335 -0.455 2.116 1.00 95.81 84 GLN A CA 1
ATOM 643 C C . GLN A 1 84 ? -5.589 -0.209 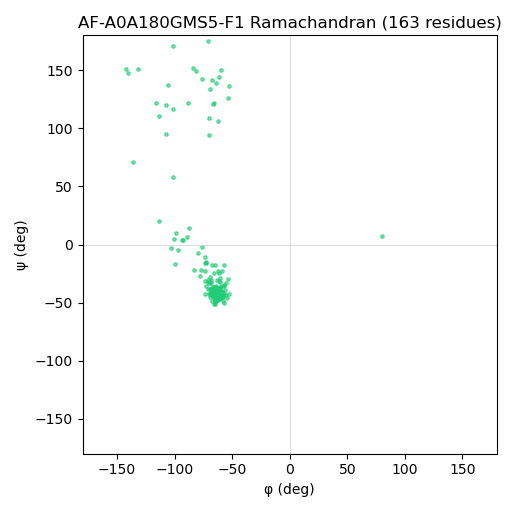0.803 1.00 95.81 84 GLN A C 1
ATOM 645 O O . GLN A 1 84 ? -5.185 -1.161 0.131 1.00 95.81 84 GLN A O 1
ATOM 650 N N . THR A 1 85 ? -5.368 1.056 0.445 1.00 96.25 85 THR A N 1
ATOM 651 C CA . THR A 1 85 ? -4.623 1.433 -0.764 1.00 96.25 85 THR A CA 1
ATOM 652 C C . THR A 1 85 ? -3.178 0.931 -0.703 1.00 96.25 85 THR A C 1
ATOM 654 O O . THR A 1 85 ? -2.698 0.292 -1.643 1.00 96.25 85 THR A O 1
ATOM 657 N N . ILE A 1 86 ? -2.490 1.159 0.422 1.00 95.88 86 ILE A N 1
ATOM 658 C CA . ILE A 1 86 ? -1.108 0.697 0.616 1.00 95.88 86 ILE A CA 1
ATOM 659 C C . ILE A 1 86 ? -1.059 -0.835 0.645 1.00 95.88 86 ILE A C 1
ATOM 661 O O . ILE A 1 86 ? -0.221 -1.432 -0.030 1.00 95.88 86 ILE A O 1
ATOM 665 N N . TYR A 1 87 ? -1.983 -1.480 1.363 1.00 95.44 87 TYR A N 1
ATOM 666 C CA . TYR A 1 87 ? -2.053 -2.938 1.459 1.00 95.44 87 TYR A CA 1
ATOM 667 C C . TYR A 1 87 ? -2.311 -3.605 0.102 1.00 95.44 87 TYR A C 1
ATOM 669 O O . TYR A 1 87 ? -1.658 -4.590 -0.238 1.00 95.44 87 TYR A O 1
ATOM 677 N N . THR A 1 88 ? -3.200 -3.040 -0.717 1.00 93.94 88 THR A N 1
ATOM 678 C CA . THR A 1 88 ? -3.466 -3.529 -2.079 1.00 93.94 88 THR A CA 1
ATOM 679 C C . THR A 1 88 ? -2.221 -3.408 -2.954 1.00 93.94 88 THR A C 1
ATOM 681 O O . THR A 1 88 ? -1.859 -4.354 -3.652 1.00 93.94 88 THR A O 1
ATOM 684 N N . SER A 1 89 ? -1.512 -2.277 -2.870 1.00 91.69 89 SER A N 1
ATOM 685 C CA . SER A 1 89 ? -0.246 -2.092 -3.584 1.00 91.69 89 SER A CA 1
ATOM 686 C C . SER A 1 89 ? 0.822 -3.101 -3.140 1.00 91.69 89 SER A C 1
ATOM 688 O O . SER A 1 89 ? 1.537 -3.652 -3.977 1.00 91.69 89 SER A O 1
ATOM 690 N N . LEU A 1 90 ? 0.906 -3.387 -1.836 1.00 92.31 90 LEU A N 1
ATOM 691 C CA . LEU A 1 90 ? 1.810 -4.394 -1.285 1.00 92.31 90 LEU A CA 1
ATOM 692 C C . LEU A 1 90 ? 1.466 -5.802 -1.789 1.00 92.31 90 LEU A C 1
ATOM 694 O O . LEU A 1 90 ? 2.356 -6.502 -2.267 1.00 92.31 90 LEU A O 1
ATOM 698 N N . LYS A 1 91 ? 0.187 -6.197 -1.742 1.00 91.44 91 LYS A N 1
ATOM 699 C CA . LYS A 1 91 ? -0.298 -7.490 -2.254 1.00 91.44 91 LYS A CA 1
ATOM 700 C C . LYS A 1 91 ? 0.095 -7.704 -3.715 1.00 91.44 91 LYS A C 1
ATOM 702 O O . LYS A 1 91 ? 0.619 -8.763 -4.050 1.00 91.44 91 LYS A O 1
ATOM 707 N N . SER A 1 92 ? -0.092 -6.693 -4.563 1.00 88.69 92 SER A N 1
ATOM 708 C CA . SER A 1 92 ? 0.307 -6.761 -5.974 1.00 88.69 92 SER A CA 1
ATOM 709 C C . SER A 1 92 ? 1.816 -6.964 -6.144 1.00 88.69 92 SER A C 1
ATOM 711 O O . SER A 1 92 ? 2.233 -7.789 -6.952 1.00 88.69 92 SER A O 1
ATOM 713 N N . ALA A 1 93 ? 2.646 -6.283 -5.346 1.00 87.06 93 ALA A N 1
ATOM 714 C CA . ALA A 1 93 ? 4.101 -6.449 -5.390 1.00 87.06 93 ALA A CA 1
ATOM 715 C C . ALA A 1 93 ? 4.569 -7.829 -4.877 1.00 87.06 93 ALA A C 1
ATOM 717 O O . ALA A 1 93 ? 5.574 -8.362 -5.348 1.00 87.06 93 ALA A O 1
ATOM 718 N N . GLN A 1 94 ? 3.834 -8.438 -3.939 1.00 89.06 94 GLN A N 1
ATOM 719 C CA . GLN A 1 94 ? 4.145 -9.758 -3.374 1.00 89.06 94 GLN A CA 1
ATOM 720 C C . GLN A 1 94 ? 3.882 -10.923 -4.335 1.00 89.06 94 GLN A C 1
ATOM 722 O O . GLN A 1 94 ? 4.389 -12.016 -4.091 1.00 89.06 94 GLN A O 1
ATOM 727 N N . VAL A 1 95 ? 3.143 -10.719 -5.433 1.00 86.06 95 VAL A N 1
ATOM 728 C CA . VAL A 1 95 ? 2.898 -11.767 -6.445 1.00 86.06 95 VAL A CA 1
ATOM 729 C C . VAL A 1 95 ? 4.218 -12.320 -6.990 1.00 86.06 95 VAL A C 1
ATOM 731 O O . VAL A 1 95 ? 4.372 -13.531 -7.139 1.00 86.06 95 VAL A O 1
ATOM 734 N N . SER A 1 96 ? 5.203 -11.447 -7.198 1.00 81.75 96 SER A N 1
ATOM 735 C CA . SER A 1 96 ? 6.543 -11.822 -7.662 1.00 81.75 96 SER A CA 1
ATOM 736 C C . SER A 1 96 ? 7.449 -12.379 -6.550 1.00 81.75 96 SER A C 1
ATOM 738 O O . SER A 1 96 ? 8.541 -12.862 -6.840 1.00 81.75 96 SER A O 1
ATOM 740 N N . HIS A 1 97 ? 7.007 -12.338 -5.284 1.00 83.19 97 HIS A N 1
ATOM 741 C CA . HIS A 1 97 ? 7.767 -12.737 -4.089 1.00 83.19 97 HIS A CA 1
ATOM 742 C C . HIS A 1 97 ? 6.902 -13.568 -3.127 1.00 83.19 97 HIS A C 1
ATOM 744 O O . HIS A 1 97 ? 6.556 -13.122 -2.033 1.00 83.19 97 HIS A O 1
ATOM 750 N N . PRO A 1 98 ? 6.559 -14.8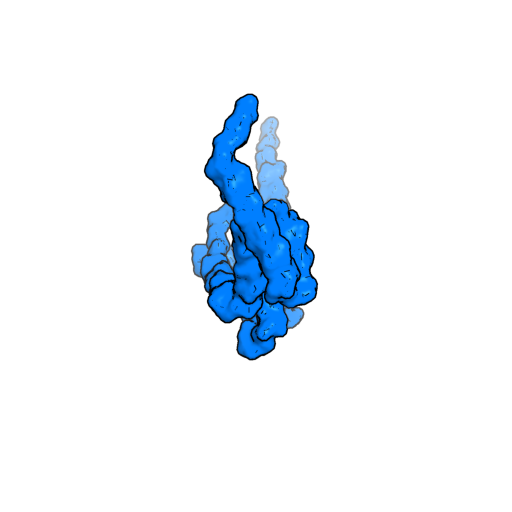19 -3.475 1.00 82.94 98 PRO A N 1
ATOM 751 C CA . PRO A 1 98 ? 5.628 -15.627 -2.681 1.00 82.94 98 PRO A CA 1
ATOM 752 C C . PRO A 1 98 ? 6.110 -15.897 -1.245 1.00 82.94 98 PRO A C 1
ATOM 754 O O . PRO A 1 98 ? 5.301 -16.099 -0.347 1.00 82.94 98 PRO A O 1
ATOM 757 N N . LYS A 1 99 ? 7.426 -15.858 -0.995 1.00 86.31 99 LYS A N 1
ATOM 758 C CA . LYS A 1 99 ? 8.016 -16.065 0.341 1.00 86.31 99 LYS A CA 1
ATOM 759 C C . LYS A 1 99 ? 7.829 -14.885 1.299 1.00 86.31 99 LYS A C 1
ATOM 761 O O . LYS A 1 99 ? 8.137 -15.018 2.476 1.00 86.31 99 LYS A O 1
ATOM 766 N N . THR A 1 100 ? 7.379 -13.735 0.805 1.00 85.44 100 THR A N 1
ATOM 767 C CA . THR A 1 100 ? 7.248 -12.496 1.585 1.00 85.44 100 THR A CA 1
ATOM 768 C C . THR A 1 100 ? 5.790 -12.076 1.751 1.00 85.44 100 THR A C 1
ATOM 770 O O . THR A 1 100 ? 5.524 -10.894 1.954 1.00 85.44 100 THR A O 1
ATOM 773 N N . GLN A 1 101 ? 4.842 -13.002 1.578 1.00 87.56 101 GLN A N 1
ATOM 774 C CA . GLN A 1 101 ? 3.415 -12.700 1.634 1.00 87.56 101 GLN A CA 1
ATOM 775 C C . GLN A 1 101 ? 2.984 -12.213 3.016 1.00 87.56 101 GLN A C 1
ATOM 777 O O . GLN A 1 101 ? 3.398 -12.747 4.043 1.00 87.56 101 GLN A O 1
ATOM 782 N N . ILE A 1 102 ? 2.115 -11.205 3.015 1.00 90.75 102 ILE A N 1
ATOM 783 C CA . ILE A 1 102 ? 1.411 -10.731 4.202 1.00 90.75 102 ILE A CA 1
ATOM 784 C C . ILE A 1 102 ? -0.059 -11.040 3.985 1.00 90.75 102 ILE A C 1
ATOM 786 O O . ILE A 1 102 ? -0.716 -10.460 3.115 1.00 90.75 102 ILE A O 1
ATOM 790 N N . ASP A 1 103 ? -0.557 -11.995 4.759 1.00 90.31 103 ASP A N 1
ATOM 791 C CA . ASP A 1 103 ? -1.955 -12.387 4.712 1.00 90.31 103 ASP A CA 1
ATOM 792 C C . ASP A 1 103 ? -2.869 -11.306 5.314 1.00 90.31 103 ASP A C 1
ATOM 794 O O . ASP A 1 103 ? -2.435 -10.253 5.794 1.00 90.31 103 ASP A O 1
ATOM 798 N N . THR A 1 104 ? -4.175 -11.536 5.212 1.00 93.62 104 THR A N 1
ATOM 799 C CA . THR A 1 104 ? -5.170 -10.588 5.728 1.00 93.62 104 THR A CA 1
ATOM 800 C C . THR A 1 104 ? -5.178 -10.519 7.259 1.00 93.62 104 THR A C 1
ATOM 802 O O . THR A 1 104 ? -5.463 -9.465 7.825 1.00 93.62 104 THR A O 1
ATOM 805 N N . THR A 1 105 ? -4.796 -11.600 7.942 1.00 94.31 105 THR A N 1
ATOM 806 C CA . THR A 1 105 ? -4.699 -11.658 9.405 1.00 94.31 105 THR A CA 1
ATOM 807 C C . THR A 1 105 ? -3.617 -10.704 9.906 1.00 94.31 105 THR A C 1
ATOM 809 O O . THR A 1 105 ? -3.864 -9.864 10.769 1.00 94.31 105 THR A O 1
ATOM 812 N N . MET A 1 106 ? -2.425 -10.764 9.310 1.00 94.69 106 MET A N 1
ATOM 813 C CA . MET A 1 106 ? -1.310 -9.879 9.633 1.00 94.69 106 MET A CA 1
ATOM 814 C C . MET A 1 106 ? -1.625 -8.421 9.271 1.00 94.69 106 MET A C 1
ATOM 816 O O . MET A 1 106 ? -1.318 -7.511 10.042 1.00 94.69 106 MET A O 1
ATOM 820 N N . ALA A 1 107 ? -2.305 -8.184 8.143 1.00 95.06 107 ALA A N 1
ATOM 821 C CA . ALA A 1 107 ? -2.822 -6.857 7.810 1.00 95.06 107 ALA A CA 1
ATOM 822 C C . ALA A 1 107 ? -3.829 -6.348 8.859 1.00 95.06 107 ALA A C 1
ATOM 824 O O . ALA A 1 107 ? -3.802 -5.168 9.206 1.00 95.06 107 ALA A O 1
ATOM 825 N N . GLY A 1 108 ? -4.652 -7.240 9.420 1.00 93.81 108 GLY A N 1
ATOM 826 C CA . GLY A 1 108 ? -5.539 -6.960 10.548 1.00 93.81 108 GLY A CA 1
ATOM 827 C C . GLY A 1 108 ? -4.788 -6.481 11.796 1.00 93.81 108 GLY A C 1
ATOM 828 O O . GLY A 1 108 ? -5.137 -5.466 12.394 1.00 93.81 108 GLY A O 1
ATOM 829 N N . ILE A 1 109 ? -3.685 -7.145 12.149 1.00 93.75 109 ILE A N 1
ATOM 830 C CA . ILE A 1 109 ? -2.830 -6.722 13.271 1.00 93.75 109 ILE A CA 1
ATOM 831 C C . ILE A 1 109 ? -2.246 -5.327 13.011 1.00 93.75 109 ILE A C 1
ATOM 833 O O . ILE A 1 109 ? -2.257 -4.469 13.896 1.00 93.75 109 ILE A O 1
ATOM 837 N N . PHE A 1 110 ? -1.744 -5.076 11.800 1.00 95.25 110 PHE A N 1
ATOM 838 C CA . PHE A 1 110 ? -1.159 -3.781 11.450 1.00 95.25 110 PHE A CA 1
ATOM 839 C C . PHE A 1 110 ? -2.186 -2.650 11.449 1.00 95.25 110 PHE A C 1
ATOM 841 O O . PHE A 1 110 ? -1.864 -1.555 11.913 1.00 95.25 110 PHE A O 1
ATOM 848 N N . VAL A 1 111 ? -3.419 -2.897 10.992 1.00 93.75 111 VAL A N 1
ATOM 849 C CA . VAL A 1 111 ? -4.454 -1.862 11.040 1.00 93.75 111 VAL A CA 1
ATOM 850 C C . VAL A 1 111 ? -4.841 -1.546 12.482 1.00 93.75 111 VAL A C 1
ATOM 852 O O . VAL A 1 111 ? -4.893 -0.373 12.825 1.00 93.75 111 VAL A O 1
ATOM 855 N N . LEU A 1 112 ? -4.993 -2.531 13.373 1.00 92.12 112 LEU A N 1
ATOM 856 C CA . LEU A 1 112 ? -5.265 -2.246 14.789 1.00 92.12 112 LEU A CA 1
ATOM 857 C C . LEU A 1 112 ? -4.106 -1.486 15.447 1.00 92.12 112 LEU A C 1
ATOM 859 O O . LEU A 1 112 ? -4.323 -0.498 16.147 1.00 92.12 112 LEU A O 1
ATOM 863 N N . LYS A 1 113 ? -2.863 -1.889 15.154 1.00 92.88 113 LYS A N 1
ATOM 864 C CA . LYS A 1 113 ? -1.657 -1.200 15.629 1.00 92.88 113 LYS A CA 1
ATOM 865 C C . LYS A 1 113 ? -1.625 0.271 15.209 1.00 92.88 113 LYS A C 1
ATOM 867 O O . LYS A 1 113 ? -1.143 1.100 15.978 1.00 92.88 113 LYS A O 1
ATOM 872 N N . SER A 1 114 ? -2.138 0.612 14.028 1.00 94.31 114 SER A N 1
ATOM 873 C CA . SER A 1 114 ? -2.138 1.997 13.544 1.00 94.31 114 SER A CA 1
ATOM 874 C C . SER A 1 114 ? -2.883 2.973 14.466 1.00 94.31 114 SER A C 1
ATOM 876 O O . SER A 1 114 ? -2.567 4.161 14.463 1.00 94.31 114 SER A O 1
ATOM 878 N N . PHE A 1 115 ? -3.807 2.486 15.300 1.00 91.56 115 PHE A N 1
ATOM 879 C CA . PHE A 1 115 ? -4.583 3.285 16.253 1.00 91.56 115 PHE A CA 1
ATOM 880 C C . PHE A 1 115 ? -3.972 3.343 17.663 1.00 91.56 115 PHE A C 1
ATOM 882 O O . PHE A 1 115 ? -4.555 3.953 18.552 1.00 91.56 115 PHE A O 1
ATOM 889 N N . GLN A 1 116 ? -2.787 2.761 17.887 1.00 87.75 116 GLN A N 1
ATOM 890 C CA . GLN A 1 116 ? -2.176 2.600 19.220 1.00 87.75 116 GLN A CA 1
ATOM 891 C C . GLN A 1 116 ? -1.969 3.901 20.024 1.00 87.75 116 GLN A C 1
ATOM 893 O O . GLN A 1 116 ? -1.702 3.837 21.221 1.00 87.75 116 GLN A O 1
ATOM 898 N N . PHE A 1 117 ? -2.010 5.066 19.373 1.00 85.81 117 PHE A N 1
ATOM 899 C CA . PHE A 1 117 ? -1.800 6.368 20.012 1.00 85.81 117 PHE A CA 1
ATOM 900 C C . PHE A 1 117 ? -3.102 7.088 20.380 1.00 85.81 117 PHE A C 1
ATOM 902 O O . PHE A 1 117 ? -3.043 8.144 21.008 1.00 85.81 117 PHE A O 1
ATOM 909 N N . ASP A 1 118 ? -4.260 6.538 20.011 1.00 86.44 118 ASP A N 1
ATOM 910 C CA . ASP A 1 118 ? -5.560 7.084 20.382 1.00 86.44 118 ASP A CA 1
ATOM 911 C C . ASP A 1 118 ? -6.234 6.209 21.442 1.00 86.44 118 ASP A C 1
ATOM 913 O O . ASP A 1 118 ? -6.927 5.233 21.148 1.00 86.44 118 ASP A O 1
ATOM 917 N N . ASN A 1 119 ? -6.048 6.586 22.707 1.00 84.75 119 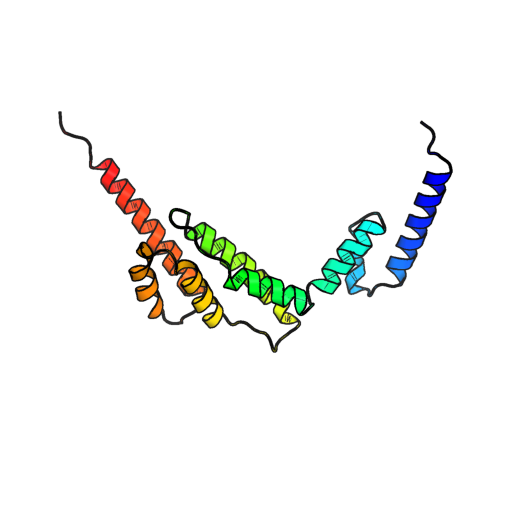ASN A N 1
ATOM 918 C CA . ASN A 1 119 ? -6.627 5.856 23.833 1.00 84.75 119 ASN A CA 1
ATOM 919 C C . ASN A 1 119 ? -8.165 5.846 23.808 1.00 84.75 119 ASN A C 1
ATOM 921 O O . ASN A 1 119 ? -8.757 4.947 24.409 1.00 84.75 119 ASN A O 1
ATOM 925 N N . SER A 1 120 ? -8.816 6.800 23.126 1.00 84.31 120 SER A N 1
ATOM 926 C CA . SER A 1 120 ? -10.282 6.835 23.018 1.00 84.31 120 SER A CA 1
ATOM 927 C C . SER A 1 120 ? -10.837 5.642 22.234 1.00 84.31 120 SER A C 1
ATOM 929 O O . SER A 1 120 ? -11.959 5.211 22.482 1.00 84.31 120 SER A O 1
ATOM 931 N N . LEU A 1 121 ? -10.018 5.046 21.362 1.00 83.44 121 LEU A N 1
ATOM 932 C CA . LEU A 1 121 ? -10.385 3.902 20.532 1.00 83.44 121 LEU A CA 1
ATOM 933 C C . LEU A 1 121 ? -10.042 2.554 21.179 1.00 83.44 121 LEU A C 1
ATOM 935 O O . LEU A 1 121 ? -10.253 1.512 20.565 1.00 83.44 121 LEU A O 1
ATOM 939 N N . THR A 1 122 ? -9.542 2.537 22.418 1.00 84.62 122 THR A N 1
ATOM 940 C CA . THR A 1 122 ? -9.134 1.294 23.100 1.00 84.62 122 THR A CA 1
ATOM 941 C C . THR A 1 122 ? -10.277 0.279 23.192 1.00 84.62 122 THR A C 1
ATOM 943 O O . THR A 1 122 ? -10.059 -0.903 22.938 1.00 84.62 122 THR A O 1
ATOM 946 N N . SER A 1 123 ? -11.494 0.722 23.523 1.00 82.06 123 SER A N 1
ATOM 947 C CA . SER A 1 123 ? -12.673 -0.152 23.620 1.00 82.06 123 SER A CA 1
ATOM 948 C C . SER A 1 123 ? -13.076 -0.732 22.261 1.00 82.06 123 SER A C 1
ATOM 950 O O . SER A 1 123 ? -13.311 -1.933 22.160 1.00 82.06 123 SER A O 1
ATOM 952 N N . LEU A 1 124 ? -13.079 0.095 21.209 1.00 82.69 124 LEU A N 1
ATOM 953 C CA . LEU A 1 124 ? -13.286 -0.340 19.825 1.00 82.69 124 LEU A CA 1
ATOM 954 C C . LEU A 1 124 ? -12.245 -1.402 19.437 1.00 82.69 124 LEU A C 1
ATOM 956 O O . LEU A 1 124 ? -12.604 -2.482 18.984 1.00 82.69 124 LEU A O 1
ATOM 960 N N . ILE A 1 125 ? -10.955 -1.142 19.671 1.00 84.38 125 ILE A N 1
ATOM 961 C CA . ILE A 1 125 ? -9.867 -2.081 19.348 1.00 84.38 125 ILE A CA 1
ATOM 962 C C . ILE A 1 125 ? -10.025 -3.412 20.100 1.00 84.38 125 ILE A C 1
ATOM 964 O O . ILE A 1 125 ? -9.752 -4.465 19.528 1.00 84.38 125 ILE A O 1
ATOM 968 N N . GLN A 1 126 ? -10.477 -3.385 21.358 1.00 82.94 126 GLN A N 1
ATOM 969 C CA . GLN A 1 126 ? -10.749 -4.602 22.129 1.00 82.94 126 GLN A CA 1
ATOM 970 C C . GLN A 1 126 ? -11.914 -5.406 21.541 1.00 82.94 126 GLN A C 1
ATOM 972 O O . GLN A 1 126 ? -11.770 -6.611 21.358 1.00 82.94 126 GLN A O 1
ATOM 977 N N . ASN A 1 127 ? -13.020 -4.752 21.169 1.00 83.50 127 ASN A N 1
ATOM 978 C CA . ASN A 1 127 ? -14.166 -5.417 20.533 1.00 83.50 127 ASN A CA 1
ATOM 979 C C . ASN A 1 127 ? -13.797 -6.062 19.189 1.00 83.50 127 ASN A C 1
ATOM 981 O O . ASN A 1 127 ? -14.348 -7.090 18.803 1.00 83.50 127 ASN A O 1
ATOM 985 N N . LEU A 1 128 ? -12.843 -5.464 18.478 1.00 86.06 128 LEU A N 1
ATOM 986 C CA . LEU A 1 128 ? -12.351 -5.964 17.200 1.00 86.06 128 LEU A CA 1
ATOM 987 C C . LEU A 1 128 ? -11.470 -7.219 17.325 1.00 86.06 128 LEU A C 1
ATOM 989 O O . LEU A 1 128 ? -11.247 -7.901 16.325 1.00 86.06 128 LEU A O 1
ATOM 993 N N . PHE A 1 129 ? -10.968 -7.539 18.521 1.00 80.19 129 PHE A N 1
ATOM 994 C CA . PHE A 1 129 ? -10.106 -8.704 18.743 1.00 80.19 129 PHE A CA 1
ATOM 995 C C . PHE A 1 129 ? -10.859 -10.033 18.590 1.00 80.19 129 PHE A C 1
ATOM 997 O O . PHE A 1 129 ? -10.289 -11.010 18.110 1.00 80.19 129 PHE A O 1
ATOM 1004 N N . ASP A 1 130 ? -12.149 -10.045 18.934 1.00 83.94 130 ASP A N 1
ATOM 1005 C CA . ASP A 1 130 ? -13.011 -11.233 18.886 1.00 83.94 130 ASP A CA 1
ATOM 1006 C C . ASP A 1 130 ? -13.711 -11.419 17.525 1.00 83.94 130 ASP A C 1
ATOM 1008 O O . ASP A 1 130 ? -14.567 -12.292 17.365 1.00 83.94 130 ASP A O 1
ATOM 1012 N N . VAL A 1 131 ? -13.371 -10.599 16.523 1.00 87.75 131 VAL A N 1
ATOM 1013 C CA . VAL A 1 131 ? -13.937 -10.711 15.174 1.00 87.75 131 VAL A CA 1
ATOM 1014 C C . VAL A 1 131 ? -13.503 -12.029 14.533 1.00 87.75 131 VAL A C 1
ATOM 1016 O O . VAL A 1 131 ? -12.315 -12.269 14.324 1.00 87.75 131 VAL A O 1
ATOM 1019 N N . ASP A 1 132 ? -14.482 -12.848 14.147 1.00 85.69 132 ASP A N 1
ATOM 1020 C CA . ASP A 1 132 ? -14.273 -14.124 13.463 1.00 85.69 132 ASP A CA 1
ATOM 1021 C C . ASP A 1 132 ? -14.870 -14.095 12.036 1.00 85.69 132 ASP A C 1
ATOM 1023 O O . ASP A 1 132 ? -16.071 -13.839 11.866 1.00 85.69 132 ASP A O 1
ATOM 1027 N N . PRO A 1 133 ? -14.071 -14.326 10.974 1.00 89.75 133 PRO A N 1
ATOM 1028 C CA . PRO A 1 133 ? -12.620 -14.517 10.986 1.00 89.75 133 PRO A CA 1
ATOM 1029 C C . PRO A 1 133 ? -11.852 -13.199 11.163 1.00 89.75 133 PRO A C 1
ATOM 1031 O O . PRO A 1 133 ? -12.201 -12.178 10.555 1.00 89.75 133 PRO A O 1
ATOM 1034 N N . PHE A 1 134 ? -10.750 -13.249 11.919 1.00 91.31 134 PHE A N 1
ATOM 1035 C CA . PHE A 1 134 ? -9.872 -12.099 12.148 1.00 91.31 134 PHE A CA 1
ATOM 1036 C C . PHE A 1 134 ? -9.117 -11.739 10.862 1.00 91.31 134 PHE A C 1
ATOM 1038 O O . PHE A 1 134 ? -8.086 -12.318 10.521 1.00 91.31 134 PHE A O 1
ATOM 1045 N N . THR A 1 135 ? -9.676 -10.795 10.110 1.00 93.81 135 THR A N 1
ATOM 1046 C CA . THR A 1 135 ? -9.206 -10.390 8.780 1.00 93.81 135 THR A CA 1
ATOM 1047 C C . THR A 1 135 ? -9.317 -8.881 8.636 1.00 93.81 135 THR A C 1
ATOM 1049 O O . THR A 1 135 ? -10.242 -8.269 9.174 1.00 93.81 135 THR A O 1
ATOM 1052 N N . PHE A 1 136 ? -8.405 -8.269 7.879 1.00 93.19 136 PHE A N 1
ATOM 1053 C CA . PHE A 1 136 ? -8.455 -6.837 7.592 1.00 93.19 136 PHE A CA 1
ATOM 1054 C C . PHE A 1 136 ? -9.817 -6.413 7.024 1.00 93.19 136 PHE A C 1
ATOM 1056 O O . PHE A 1 136 ? -10.367 -5.401 7.446 1.00 93.19 136 PHE A O 1
ATOM 1063 N N . GLU A 1 137 ? -10.392 -7.194 6.107 1.00 92.81 137 GLU A N 1
ATOM 1064 C CA . GLU A 1 137 ? -11.662 -6.854 5.467 1.00 92.81 137 GLU A CA 1
ATOM 1065 C C . GLU A 1 137 ? -12.820 -6.790 6.477 1.00 92.81 137 GLU A C 1
ATOM 1067 O O . GLU A 1 137 ? -13.643 -5.876 6.415 1.00 92.81 137 GLU A O 1
ATOM 1072 N N . LYS A 1 138 ? -12.875 -7.719 7.441 1.00 92.12 138 LYS A N 1
ATOM 1073 C CA . LYS A 1 138 ? -13.899 -7.710 8.497 1.00 92.12 138 LYS A CA 1
ATOM 1074 C C . LYS A 1 138 ? -13.703 -6.554 9.474 1.00 92.12 138 LYS A C 1
ATOM 1076 O O . LYS A 1 138 ? -14.677 -5.888 9.824 1.00 92.12 138 LYS A O 1
ATOM 1081 N N . LEU A 1 139 ? -12.456 -6.288 9.857 1.00 91.75 139 LEU A N 1
ATOM 1082 C CA . LEU A 1 139 ? -12.100 -5.176 10.737 1.00 91.75 139 LEU A CA 1
ATOM 1083 C C . LEU A 1 139 ? -12.463 -3.824 10.110 1.00 91.75 139 LEU A C 1
ATOM 1085 O O . LEU A 1 139 ? -13.097 -2.998 10.759 1.00 91.75 139 LEU A O 1
ATOM 1089 N N . ALA A 1 140 ? -12.137 -3.625 8.830 1.00 89.19 140 ALA A N 1
ATOM 1090 C CA . ALA A 1 140 ? -12.446 -2.400 8.095 1.00 89.19 140 ALA A CA 1
ATOM 1091 C C . ALA A 1 140 ? -13.957 -2.108 8.052 1.00 89.19 140 ALA A C 1
ATOM 1093 O O . ALA A 1 140 ? -14.369 -0.963 8.231 1.00 89.19 140 ALA A O 1
ATOM 1094 N N . ILE A 1 141 ? -14.785 -3.143 7.864 1.00 87.81 141 ILE A N 1
ATOM 1095 C CA . ILE A 1 141 ? -16.250 -3.016 7.877 1.00 87.81 141 ILE A CA 1
ATOM 1096 C C . ILE A 1 141 ? -16.753 -2.594 9.262 1.00 87.81 141 ILE A C 1
ATOM 1098 O O . ILE A 1 141 ? -17.543 -1.657 9.357 1.00 87.81 141 ILE A O 1
ATOM 1102 N N . HIS A 1 142 ? -16.292 -3.256 10.329 1.00 85.00 142 HIS A N 1
ATOM 1103 C CA . HIS A 1 142 ? -16.699 -2.915 11.695 1.00 85.00 142 HIS A CA 1
ATOM 1104 C C . HIS A 1 142 ? -16.291 -1.487 12.077 1.00 85.00 142 HIS A C 1
ATOM 1106 O O . HIS A 1 142 ? -17.116 -0.725 12.575 1.00 85.00 142 HIS A O 1
ATOM 1112 N N . MET A 1 143 ? -15.054 -1.091 11.769 1.00 83.62 143 MET A N 1
ATOM 1113 C CA . MET A 1 143 ? -14.555 0.258 12.058 1.00 83.62 143 MET A CA 1
ATOM 1114 C C . MET A 1 143 ? -15.324 1.344 11.299 1.00 83.62 143 MET A C 1
ATOM 1116 O O . MET A 1 143 ? -15.601 2.403 11.860 1.00 83.62 143 MET A O 1
ATOM 1120 N N . GLY A 1 144 ? -15.712 1.078 10.047 1.00 76.50 144 GLY A N 1
ATOM 1121 C CA . GLY A 1 144 ? -16.567 1.985 9.282 1.00 76.50 144 GLY A CA 1
ATOM 1122 C C . GLY A 1 144 ? -17.974 2.116 9.874 1.00 76.50 144 GLY A C 1
ATOM 1123 O O . GLY A 1 144 ? -18.513 3.218 9.942 1.00 76.50 144 GLY A O 1
ATOM 1124 N N . ALA A 1 145 ? -18.558 1.010 10.346 1.00 74.88 145 ALA A N 1
ATOM 1125 C CA . ALA A 1 145 ? -19.905 0.997 10.913 1.00 74.88 145 ALA A CA 1
ATOM 1126 C C . ALA A 1 145 ? -19.996 1.705 12.280 1.00 74.88 145 ALA A C 1
ATOM 1128 O O . ALA A 1 145 ? -20.937 2.465 12.517 1.00 74.88 145 ALA A O 1
ATOM 1129 N N . GLU A 1 146 ? -19.021 1.493 13.170 1.00 65.75 146 GLU A N 1
ATOM 1130 C CA . GLU A 1 146 ? -19.023 2.090 14.515 1.00 65.75 146 GLU A CA 1
ATOM 1131 C C . GLU A 1 146 ? -18.816 3.617 14.478 1.00 65.75 146 GLU A C 1
ATOM 1133 O O . GLU A 1 146 ? -19.452 4.351 15.241 1.00 65.75 146 GLU A O 1
ATOM 1138 N N . HIS A 1 147 ? -18.033 4.133 13.523 1.00 61.56 147 HIS A N 1
ATOM 1139 C CA . HIS A 1 147 ? -17.870 5.580 13.341 1.00 61.56 147 HIS A CA 1
ATOM 1140 C C . HIS A 1 147 ? -19.167 6.256 12.866 1.00 61.56 147 HIS A C 1
ATOM 1142 O O . HIS A 1 147 ? -19.581 7.270 13.429 1.00 61.56 147 HIS A O 1
ATOM 1148 N N . SER A 1 148 ? -19.870 5.669 11.888 1.00 58.50 148 SER A N 1
ATOM 1149 C CA . SER A 1 148 ? -21.142 6.215 11.385 1.00 58.50 148 SER A CA 1
ATOM 1150 C C . SER A 1 148 ? -22.250 6.257 12.447 1.00 58.50 148 SER A C 1
ATOM 1152 O O . SER A 1 148 ? -23.100 7.147 12.417 1.00 58.50 148 SER A O 1
ATOM 1154 N N . CYS A 1 149 ? -22.239 5.330 13.410 1.00 51.28 149 CYS A N 1
ATOM 1155 C CA . CYS A 1 149 ? -23.192 5.328 14.523 1.00 51.28 149 CYS A CA 1
ATOM 1156 C C . CYS A 1 149 ? -22.894 6.430 15.558 1.00 51.28 149 CYS A C 1
ATOM 1158 O O . CYS A 1 149 ? -23.812 6.981 16.176 1.00 51.28 149 CYS A O 1
ATOM 1160 N N . THR A 1 150 ? -21.618 6.777 15.731 1.00 52.12 150 THR A N 1
ATOM 1161 C CA . THR A 1 150 ? -21.176 7.804 16.683 1.00 52.12 150 THR A CA 1
ATOM 1162 C C . THR A 1 150 ? -21.516 9.208 16.167 1.00 52.12 150 THR A C 1
ATOM 1164 O O . THR A 1 150 ? -22.103 10.002 16.902 1.00 52.12 150 THR A O 1
ATOM 1167 N N . GLU A 1 151 ? -21.303 9.475 14.871 1.00 51.53 151 GLU A N 1
ATOM 1168 C CA . GLU A 1 151 ? -21.693 10.745 14.230 1.00 51.53 151 GLU A CA 1
ATOM 1169 C C . GLU A 1 151 ? -23.214 10.983 14.250 1.00 51.53 151 GLU A C 1
ATOM 1171 O O . GLU A 1 151 ? -23.668 12.097 14.520 1.00 51.53 151 GLU A O 1
ATOM 1176 N N . GLN A 1 152 ? -24.030 9.944 14.018 1.00 44.91 152 GLN A N 1
ATOM 1177 C CA . GLN A 1 152 ? -25.495 10.056 14.117 1.00 44.91 152 GLN A CA 1
ATOM 1178 C C . GLN A 1 152 ? -25.968 10.351 15.545 1.00 44.91 152 GLN A C 1
ATOM 1180 O O . GLN A 1 152 ? -26.919 11.110 15.739 1.00 44.91 152 GLN A O 1
ATOM 1185 N N . SER A 1 153 ? -25.302 9.778 16.546 1.00 43.72 153 SER A N 1
ATOM 1186 C CA . SER A 1 153 ? -25.663 9.964 17.954 1.00 43.72 153 SER A CA 1
ATOM 1187 C C . SER A 1 153 ? -25.332 11.379 18.445 1.00 43.72 153 SER A C 1
ATOM 1189 O O . SER A 1 153 ? -26.134 11.990 19.153 1.00 43.72 153 SER A O 1
ATOM 1191 N N . GLU A 1 154 ? -24.204 11.955 18.020 1.00 47.34 154 GLU A N 1
ATOM 1192 C CA . GLU A 1 154 ? -23.869 13.360 18.302 1.00 47.34 154 GLU A CA 1
ATOM 1193 C C . GLU A 1 154 ? -24.793 14.340 17.562 1.00 47.34 154 GLU A C 1
ATOM 1195 O O . GLU A 1 154 ? -25.244 15.331 18.146 1.00 47.34 154 GLU A O 1
ATOM 1200 N N . SER A 1 155 ? -25.166 14.033 16.315 1.00 47.19 155 SER A N 1
ATOM 1201 C CA . SER A 1 155 ? -26.126 14.832 15.539 1.00 47.19 155 SER A CA 1
ATOM 1202 C C . SER A 1 155 ? -27.522 14.865 16.178 1.00 47.19 155 SER A C 1
ATOM 1204 O O . SER A 1 155 ? -28.162 15.920 16.193 1.00 47.19 155 SER A O 1
ATOM 1206 N N . LEU A 1 156 ? -28.006 13.742 16.715 1.00 45.22 156 LEU A N 1
ATOM 1207 C CA . LEU A 1 156 ? -29.308 13.664 17.390 1.00 45.22 156 LEU A CA 1
ATOM 1208 C C . LEU A 1 156 ? -29.314 14.448 18.712 1.00 45.22 156 LEU A C 1
ATOM 1210 O O . LEU A 1 156 ? -30.280 15.157 19.009 1.00 45.22 156 LEU A O 1
ATOM 1214 N N . ASN A 1 157 ? -28.214 14.402 19.464 1.00 48.53 157 ASN A N 1
ATOM 1215 C CA . ASN A 1 157 ? -28.072 15.138 20.723 1.00 48.53 157 ASN A CA 1
ATOM 1216 C C . ASN A 1 157 ? -27.946 16.661 20.513 1.00 48.53 157 ASN A C 1
ATOM 1218 O O . ASN A 1 157 ? -28.458 17.444 21.320 1.00 48.53 157 ASN A O 1
ATOM 1222 N N . ALA A 1 158 ? -27.347 17.101 19.401 1.00 46.78 158 ALA A N 1
ATOM 1223 C CA . ALA A 1 158 ? -27.281 18.517 19.032 1.00 46.78 158 ALA A CA 1
ATOM 1224 C C . ALA A 1 158 ? -28.649 19.095 18.609 1.00 46.78 158 ALA A C 1
ATOM 1226 O O . ALA A 1 158 ? -28.945 20.256 18.890 1.00 46.78 158 ALA A O 1
ATOM 1227 N N . VAL A 1 159 ? -29.520 18.292 17.983 1.00 49.53 159 VAL A N 1
ATOM 1228 C CA . VAL A 1 159 ? -30.874 18.721 17.571 1.00 49.53 159 VAL A CA 1
ATOM 1229 C C . VAL A 1 159 ? -31.864 18.750 18.744 1.00 49.53 159 VAL A C 1
ATOM 1231 O O . VAL A 1 159 ? -32.785 19.567 18.740 1.00 49.53 159 VAL A O 1
ATOM 1234 N N . SER A 1 160 ? -31.655 17.932 19.781 1.00 49.31 160 SER A N 1
ATOM 1235 C CA . SER A 1 160 ? -32.506 17.909 20.983 1.00 49.31 160 SER A CA 1
ATOM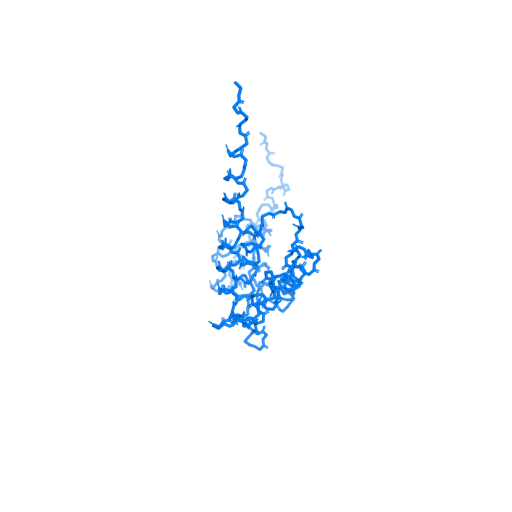 1236 C C . SER A 1 160 ? -32.272 19.086 21.948 1.00 49.31 160 SER A C 1
ATOM 1238 O O . SER A 1 160 ? -32.972 19.204 22.954 1.00 49.31 160 SER A O 1
ATOM 1240 N N . SER A 1 161 ? -31.321 19.974 21.649 1.00 47.53 161 SER A N 1
ATOM 1241 C CA . SER A 1 161 ? -30.970 21.131 22.479 1.00 47.53 161 SER A CA 1
ATOM 1242 C C . SER A 1 161 ? -31.572 22.430 21.929 1.00 47.53 161 SER A C 1
ATOM 1244 O O . SER A 1 161 ? -30.858 23.385 21.632 1.00 47.53 161 SER A O 1
ATOM 1246 N N . LYS A 1 162 ? -32.901 22.493 21.780 1.00 48.31 162 LYS A N 1
ATOM 1247 C CA . LYS A 1 162 ? -33.615 23.780 21.704 1.00 48.31 162 LYS A CA 1
ATOM 1248 C C . LYS A 1 162 ? -34.379 23.993 23.010 1.00 48.31 162 LYS A C 1
ATOM 1250 O O . LYS A 1 162 ? -35.235 23.168 23.327 1.00 48.31 162 LYS A O 1
ATOM 1255 N N . PRO A 1 163 ? -34.103 25.068 23.768 1.00 45.50 163 PRO A N 1
ATOM 1256 C CA . PRO A 1 163 ? -34.920 25.389 24.920 1.00 45.50 163 PRO A CA 1
ATOM 1257 C C . PRO A 1 163 ? -36.297 25.843 24.435 1.00 45.50 163 PRO A C 1
ATOM 1259 O O . PRO A 1 163 ? -36.407 26.657 23.518 1.00 45.50 163 PRO A O 1
ATOM 1262 N N . PHE A 1 164 ? -37.339 25.314 25.071 1.00 42.81 164 PHE A N 1
ATOM 1263 C CA . PHE A 1 164 ? -38.647 25.954 25.093 1.00 42.81 164 PHE A CA 1
ATOM 1264 C C . PHE A 1 164 ? -38.497 27.307 25.797 1.00 42.81 164 PHE A C 1
ATOM 1266 O O . PHE A 1 164 ? -38.343 27.330 27.018 1.00 42.81 164 PHE A O 1
ATOM 1273 N N . VAL A 1 165 ? -38.542 28.399 25.030 1.00 41.09 165 VAL A N 1
ATOM 1274 C CA . VAL A 1 165 ? -39.018 29.721 25.467 1.00 41.09 165 VAL A CA 1
ATOM 1275 C C . VAL A 1 165 ? -39.753 30.364 24.300 1.00 41.09 165 VAL A C 1
ATOM 1277 O O . VAL A 1 165 ? -39.158 30.417 23.200 1.00 41.09 165 VAL A O 1
#

Foldseek 3Di:
DDDDPVRVVVVVVFVVVLVVVCVPDDPVCNVLSVVDDTDVNSVVSVCCVVCLLPPVVLVVLVVCLLPQADDPPDDPLVSLVVNVVSVVSNQVSCVSPVVPDDFQLNSLVSSLNNHVVPPVCVVVSVVLVPDVPRGSVSSSVSSVVVVVVVVVVVVVVVVVPDDDD

Sequence (165 aa):
MADLPKEKKFRKKTSNTYTLLELCVSADLYPVVQAVNNFSDAMKDLAAACGEGSLIKLGDKLYALIHLNYVPGTSITDHISKFQTIYTSLKSAQVSHPKTQIDTTMAGIFVLKSFQFDNSLTSLIQNLFDVDPFTFEKLAIHMGAEHSCTEQSESLNAVSSKPFV